Protein AF-A0A6V8ER79-F1 (afdb_monomer)

Secondary structure (DSSP, 8-state):
-----PPP-EE-TTT--EE-TT-SSSS-S-HHHHHHHHHHHHHHHHHHHHHHHHHHHHHHHHHHHHT--

Foldseek 3Di:
DDDPPPDDWAAAPPPGHTHHPPDPPSHDPDPVSVVVVVVVVVVVVVVVVVVVVVVVVVVVVVVVVVVVD

pLDDT: mean 88.54, std 10.38, range [54.59, 97.56]

Sequence (69 aa):
RQRTAMTPHRHCTVCWAPIPLDRDPPICRDEGCSVTHSKREASRKRFTVMLYLFPAIALVLAVLSAMQA

Radius of gyration: 21.6 Å; Cα contacts (8 Å, |Δi|>4): 42; chains: 1; bounding box: 38×17×72 Å

Nearest PDB structures (foldseek):
  3v43-assembly1_A  TM=4.962E-01  e=6.564E+00  Homo sapiens
  8apo-assembly1_Az  TM=4.463E-01  e=6.114E+00  Polytomella magna
  4qf3-assembly3_B  TM=3.473E-01  e=9.364E+00  Homo sapiens

Structure (mmCIF, N/CA/C/O backbone):
data_AF-A0A6V8ER79-F1
#
_entry.id   AF-A0A6V8ER79-F1
#
loop_
_atom_site.group_PDB
_atom_site.id
_atom_site.type_symbol
_atom_site.label_atom_id
_atom_site.label_alt_id
_atom_site.label_comp_id
_atom_site.label_asym_id
_atom_site.label_entity_id
_atom_site.label_seq_id
_atom_site.pdbx_PDB_ins_code
_atom_site.Cartn_x
_atom_site.Cartn_y
_atom_site.Cartn_z
_atom_site.occupancy
_atom_site.B_iso_or_equiv
_atom_site.auth_seq_id
_atom_site.auth_comp_id
_atom_site.auth_asym_id
_atom_site.auth_atom_id
_atom_site.pdbx_PDB_model_num
ATOM 1 N N . ARG A 1 1 ? -15.854 3.562 -39.854 1.00 54.59 1 ARG A N 1
ATOM 2 C CA . ARG A 1 1 ? -15.372 3.815 -38.471 1.00 54.59 1 ARG A CA 1
ATOM 3 C C . ARG A 1 1 ? -14.344 2.728 -38.127 1.00 54.59 1 ARG A C 1
ATOM 5 O O . ARG A 1 1 ? -14.738 1.659 -37.680 1.00 54.59 1 ARG A O 1
ATOM 12 N N . GLN A 1 2 ? -13.063 2.928 -38.453 1.00 55.44 2 GLN A N 1
ATOM 13 C CA . GLN A 1 2 ? -12.002 1.965 -38.120 1.00 55.44 2 GLN A CA 1
ATOM 14 C C . GLN A 1 2 ? -11.814 1.955 -36.602 1.00 55.44 2 GLN A C 1
ATOM 16 O O . GLN A 1 2 ? -11.516 2.986 -36.007 1.00 55.44 2 GLN A O 1
ATOM 21 N N . ARG A 1 3 ? -12.051 0.805 -35.969 1.00 57.38 3 ARG A N 1
ATOM 22 C CA . ARG A 1 3 ? -11.645 0.577 -34.584 1.00 57.38 3 ARG A CA 1
ATOM 23 C C . ARG A 1 3 ? -10.157 0.258 -34.642 1.00 57.38 3 ARG A C 1
ATOM 25 O O . ARG A 1 3 ? -9.795 -0.840 -35.051 1.00 57.38 3 ARG A O 1
ATOM 32 N N . THR A 1 4 ? -9.298 1.214 -34.310 1.00 64.75 4 THR A N 1
ATOM 33 C CA . THR A 1 4 ? -7.900 0.920 -33.987 1.00 64.75 4 THR A CA 1
ATOM 34 C C . THR A 1 4 ? -7.919 -0.085 -32.842 1.00 64.75 4 THR A C 1
ATOM 36 O O . THR A 1 4 ? -8.360 0.233 -31.739 1.00 64.75 4 THR A O 1
ATOM 39 N N . ALA A 1 5 ? -7.536 -1.330 -33.123 1.00 62.75 5 ALA A N 1
ATOM 40 C CA . ALA A 1 5 ? -7.388 -2.356 -32.105 1.00 62.75 5 ALA A CA 1
ATOM 41 C C . ALA A 1 5 ? -6.188 -1.966 -31.234 1.00 62.75 5 ALA A C 1
ATOM 43 O O . ALA A 1 5 ? -5.045 -2.276 -31.555 1.00 62.75 5 ALA A O 1
ATOM 44 N N . MET A 1 6 ? -6.442 -1.193 -30.178 1.00 66.19 6 MET A N 1
ATOM 45 C CA . MET A 1 6 ? -5.434 -0.878 -29.175 1.00 66.19 6 MET A CA 1
ATOM 46 C C . MET A 1 6 ? -5.062 -2.181 -28.478 1.00 66.19 6 MET A C 1
ATOM 48 O O . MET A 1 6 ? -5.919 -2.835 -27.881 1.00 66.19 6 MET A O 1
ATOM 52 N N . THR A 1 7 ? -3.793 -2.569 -28.568 1.00 74.69 7 THR A N 1
ATOM 53 C CA . THR A 1 7 ? -3.282 -3.685 -27.781 1.00 74.69 7 THR A CA 1
ATOM 54 C C . THR A 1 7 ? -3.406 -3.313 -26.302 1.00 74.69 7 THR A C 1
ATOM 56 O O . THR A 1 7 ? -2.962 -2.231 -25.891 1.00 74.69 7 THR A O 1
ATOM 59 N N . PRO A 1 8 ? -4.073 -4.146 -25.491 1.00 81.31 8 PRO A N 1
ATOM 60 C CA . PRO A 1 8 ? -4.281 -3.821 -24.094 1.00 81.31 8 PRO A CA 1
ATOM 61 C C . PRO A 1 8 ? -2.914 -3.791 -23.386 1.00 81.31 8 PRO A C 1
ATOM 63 O O . PRO A 1 8 ? -2.072 -4.667 -23.572 1.00 81.31 8 PRO A O 1
ATOM 66 N N . HIS A 1 9 ? -2.670 -2.727 -22.626 1.00 88.31 9 HIS A N 1
ATOM 67 C CA . HIS A 1 9 ? -1.422 -2.463 -21.911 1.00 88.31 9 HIS A CA 1
ATOM 68 C C . HIS A 1 9 ? -1.749 -1.929 -20.518 1.00 88.31 9 HIS A C 1
ATOM 70 O O . HIS A 1 9 ? -2.816 -1.356 -20.286 1.00 88.31 9 HIS A O 1
ATOM 76 N N . ARG A 1 10 ? -0.834 -2.125 -19.571 1.00 87.12 10 ARG A N 1
ATOM 77 C CA . ARG A 1 10 ? -0.902 -1.487 -18.252 1.00 87.12 10 ARG A CA 1
ATOM 78 C C . ARG A 1 10 ? 0.049 -0.295 -18.230 1.00 87.12 10 ARG A C 1
ATOM 80 O O . ARG A 1 10 ? 0.937 -0.188 -19.069 1.00 87.12 10 ARG A O 1
ATOM 87 N N . HIS A 1 11 ? -0.132 0.602 -17.271 1.00 91.88 11 HIS A N 1
ATOM 88 C CA . HIS A 1 11 ? 0.789 1.711 -17.027 1.00 91.88 11 HIS A CA 1
ATOM 89 C C . HIS A 1 11 ? 1.478 1.500 -15.679 1.00 91.88 11 HIS A C 1
ATOM 91 O O . HIS A 1 11 ? 0.863 1.000 -14.736 1.00 91.88 11 HIS A O 1
ATOM 97 N N . CYS A 1 12 ? 2.753 1.872 -15.581 1.00 92.38 12 CYS A N 1
ATOM 98 C CA . CYS A 1 12 ? 3.478 1.874 -14.316 1.00 92.38 12 CYS A CA 1
ATOM 99 C C . CYS A 1 12 ? 2.774 2.795 -13.310 1.00 92.38 12 CYS A C 1
ATOM 101 O O . CYS A 1 12 ? 2.532 3.964 -13.596 1.00 92.38 12 CYS A O 1
ATOM 103 N N . THR A 1 13 ? 2.514 2.306 -12.101 1.00 90.62 13 THR A N 1
ATOM 104 C CA . THR A 1 13 ? 1.833 3.081 -11.043 1.00 90.62 13 THR A CA 1
ATOM 105 C C . THR A 1 13 ? 2.650 4.256 -10.483 1.00 90.62 13 THR A C 1
ATOM 107 O O . THR A 1 13 ? 2.127 5.065 -9.711 1.00 90.62 13 THR A O 1
ATOM 110 N N . VAL A 1 14 ? 3.937 4.353 -10.836 1.00 92.94 14 VAL A N 1
ATOM 111 C CA . VAL A 1 14 ? 4.842 5.422 -10.388 1.00 92.94 14 VAL A CA 1
ATOM 112 C C . VAL A 1 14 ? 5.062 6.463 -11.484 1.00 92.94 14 VAL A C 1
ATOM 114 O O . VAL A 1 14 ? 4.799 7.640 -11.254 1.00 92.94 14 VAL A O 1
ATOM 117 N N . CYS A 1 15 ? 5.526 6.041 -12.663 1.00 93.44 15 CYS A N 1
ATOM 118 C CA . CYS A 1 15 ? 5.927 6.938 -13.754 1.00 93.44 15 CYS A CA 1
ATOM 119 C C . CYS A 1 15 ? 4.993 6.918 -14.971 1.00 93.44 15 CYS A C 1
ATOM 121 O O . CYS A 1 15 ? 5.253 7.628 -15.934 1.00 93.44 15 CYS A O 1
ATOM 123 N N . TRP A 1 16 ? 3.935 6.100 -14.952 1.00 90.81 16 TRP A N 1
ATOM 124 C CA . TRP A 1 16 ? 2.955 5.975 -16.038 1.00 90.81 16 TRP A CA 1
ATOM 125 C C . TRP A 1 16 ? 3.515 5.478 -17.377 1.00 90.81 16 TRP A C 1
ATOM 127 O O . TRP A 1 16 ? 2.836 5.559 -18.392 1.00 90.81 16 TRP A O 1
ATOM 137 N N . ALA A 1 17 ? 4.719 4.904 -17.398 1.00 90.62 17 ALA A N 1
ATOM 138 C CA . ALA A 1 17 ? 5.255 4.268 -18.598 1.00 90.62 17 ALA A CA 1
ATOM 139 C C . ALA A 1 17 ? 4.409 3.041 -19.013 1.00 90.62 17 ALA A C 1
ATOM 141 O O . ALA A 1 17 ? 3.977 2.292 -18.126 1.00 90.62 17 ALA A O 1
ATOM 142 N N . PRO A 1 18 ? 4.209 2.787 -20.322 1.00 89.69 18 PRO A N 1
ATOM 143 C CA . PRO A 1 18 ? 3.532 1.584 -20.802 1.00 89.69 18 PRO A CA 1
ATOM 144 C C . PRO A 1 18 ? 4.281 0.313 -20.375 1.00 89.69 18 PRO A C 1
ATOM 146 O O . PRO A 1 18 ? 5.497 0.206 -20.536 1.00 89.69 18 PRO A O 1
ATOM 149 N N . ILE A 1 19 ? 3.558 -0.663 -19.832 1.00 90.50 19 ILE A N 1
ATOM 150 C CA . ILE A 1 19 ? 4.059 -1.971 -19.400 1.00 90.50 19 ILE A CA 1
ATOM 151 C C . ILE A 1 19 ? 3.143 -3.090 -19.932 1.00 90.50 19 ILE A C 1
ATOM 153 O O . ILE A 1 19 ? 1.943 -2.871 -20.130 1.00 90.50 19 ILE A O 1
ATOM 157 N N . PRO A 1 20 ? 3.678 -4.303 -20.167 1.00 87.50 20 PRO A N 1
ATOM 158 C CA . PRO A 1 20 ? 2.854 -5.443 -20.559 1.00 87.50 20 PRO A CA 1
ATOM 159 C C . PRO A 1 20 ? 1.851 -5.803 -19.452 1.00 87.50 20 PRO A C 1
ATOM 161 O O . PRO A 1 20 ? 2.106 -5.569 -18.269 1.00 87.50 20 PRO A O 1
ATOM 164 N N . LEU A 1 21 ? 0.704 -6.365 -19.837 1.00 87.12 21 LEU A N 1
ATOM 165 C CA . LEU A 1 21 ? -0.386 -6.722 -18.915 1.00 87.12 21 LEU A C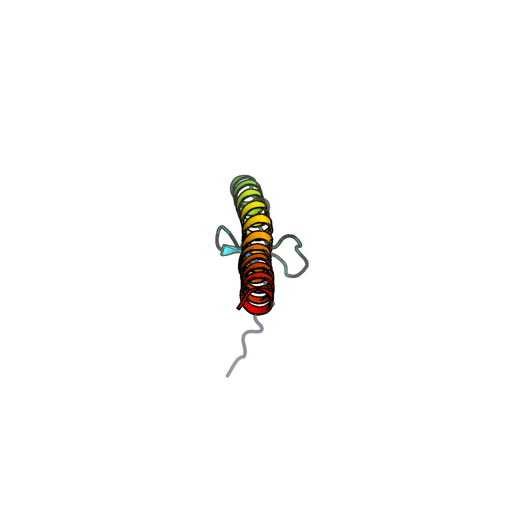A 1
ATOM 166 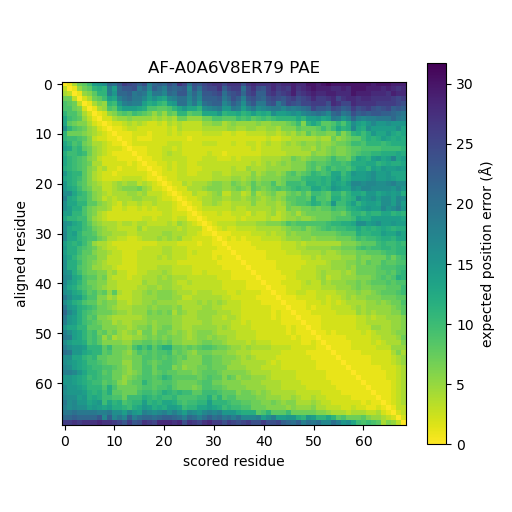C C . LEU A 1 21 ? 0.021 -7.745 -17.857 1.00 87.12 21 LEU A C 1
ATOM 168 O O . LEU A 1 21 ? -0.416 -7.633 -16.714 1.00 87.12 21 LEU A O 1
ATOM 172 N N . ASP A 1 22 ? 0.868 -8.698 -18.237 1.00 85.75 22 ASP A N 1
ATOM 173 C CA . ASP A 1 22 ? 1.278 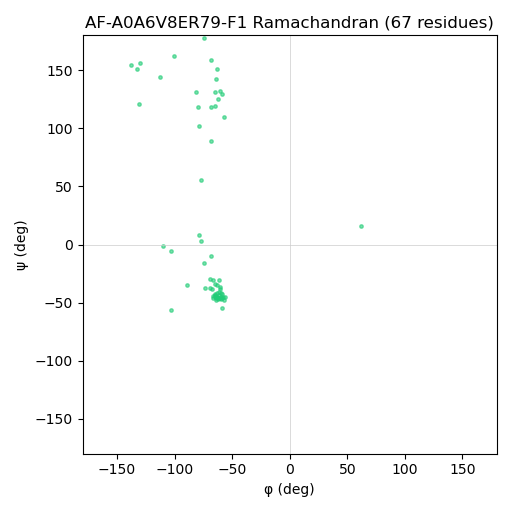-9.826 -17.392 1.00 85.75 22 ASP A CA 1
ATOM 174 C C . ASP A 1 22 ? 2.311 -9.434 -16.333 1.00 85.75 22 ASP A C 1
ATOM 176 O O . ASP A 1 22 ? 2.832 -10.272 -15.601 1.00 85.75 22 ASP A O 1
ATOM 180 N N . ARG A 1 23 ? 2.653 -8.146 -16.260 1.00 82.44 23 ARG A N 1
ATOM 181 C CA . ARG A 1 23 ? 3.652 -7.658 -15.329 1.00 82.44 23 ARG A CA 1
ATOM 182 C C . ARG A 1 23 ? 3.072 -7.492 -13.929 1.00 82.44 23 ARG A C 1
ATOM 184 O O . ARG A 1 23 ? 2.195 -6.653 -13.712 1.00 82.44 23 ARG A O 1
ATOM 191 N N . ASP A 1 24 ? 3.643 -8.241 -12.995 1.00 83.69 24 ASP A N 1
ATOM 192 C CA . ASP A 1 24 ? 3.386 -8.151 -11.562 1.00 83.69 24 ASP A CA 1
ATOM 193 C C . ASP A 1 24 ? 4.732 -8.080 -10.819 1.00 83.69 24 ASP A C 1
ATOM 195 O O . ASP A 1 24 ? 5.565 -8.971 -11.017 1.00 83.69 24 ASP A O 1
ATOM 199 N N . PRO A 1 25 ? 5.027 -7.022 -10.035 1.00 85.31 25 PRO A N 1
ATOM 200 C CA . PRO A 1 25 ? 4.215 -5.835 -9.709 1.00 85.31 25 PRO A CA 1
ATOM 201 C C . PRO A 1 25 ? 3.971 -4.866 -10.890 1.00 85.31 25 PRO A C 1
ATOM 203 O O . PRO A 1 25 ? 4.763 -4.843 -11.838 1.00 85.31 25 PRO A O 1
ATOM 206 N N . PRO A 1 26 ? 2.925 -4.005 -10.842 1.00 87.50 26 PRO A N 1
ATOM 207 C CA . PRO A 1 26 ? 2.551 -3.069 -11.915 1.00 87.50 26 PRO A CA 1
ATOM 208 C C . PRO A 1 26 ? 3.473 -1.830 -11.968 1.00 87.50 26 PRO A C 1
ATOM 210 O O . PRO A 1 26 ? 3.036 -0.676 -11.883 1.00 87.50 26 PRO A O 1
ATOM 213 N N . ILE A 1 27 ? 4.778 -2.068 -12.087 1.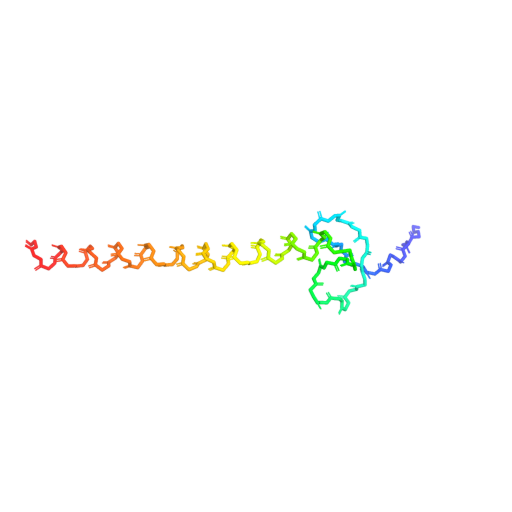00 93.12 27 ILE A N 1
ATOM 214 C CA . ILE A 1 27 ? 5.841 -1.061 -12.179 1.00 93.12 27 ILE A CA 1
ATOM 215 C C . ILE A 1 27 ? 6.762 -1.349 -13.365 1.00 93.12 27 ILE A C 1
ATOM 217 O O . ILE A 1 27 ? 6.863 -2.482 -13.826 1.00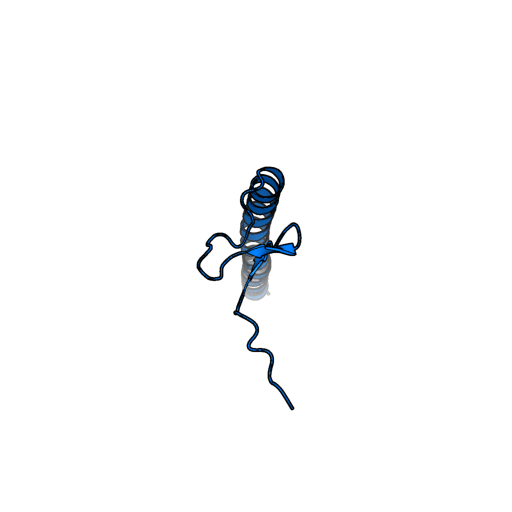 93.12 27 ILE A O 1
ATOM 221 N N . CYS A 1 28 ? 7.444 -0.329 -13.888 1.00 91.06 28 CYS A N 1
ATOM 222 C CA . CYS A 1 28 ? 8.453 -0.503 -14.938 1.00 91.06 28 CYS A CA 1
ATOM 223 C C . CYS A 1 28 ? 9.768 -1.109 -14.383 1.00 91.06 28 CYS A C 1
ATOM 225 O O . CYS A 1 28 ? 9.859 -1.430 -13.204 1.00 91.06 28 CYS A O 1
ATOM 227 N N . ARG A 1 29 ? 10.781 -1.366 -15.238 1.00 86.75 29 ARG A N 1
ATOM 228 C CA . ARG A 1 29 ? 12.088 -1.964 -14.831 1.00 86.75 29 ARG A CA 1
ATOM 229 C C . ARG A 1 29 ? 13.038 -0.943 -14.183 1.00 86.75 29 ARG A C 1
ATOM 231 O O . ARG A 1 29 ? 14.200 -1.249 -13.976 1.00 86.75 29 ARG A O 1
ATOM 238 N N . ASP A 1 30 ? 12.550 0.262 -13.919 1.00 91.94 30 ASP A N 1
ATOM 239 C CA . ASP A 1 30 ? 13.342 1.343 -13.352 1.00 91.94 30 ASP A CA 1
ATOM 240 C C . ASP A 1 30 ? 13.464 1.191 -11.829 1.00 91.94 30 ASP A C 1
ATOM 242 O O . ASP A 1 30 ? 12.459 1.012 -11.131 1.00 91.94 30 ASP A O 1
ATOM 246 N N . GLU A 1 31 ? 14.688 1.292 -11.313 1.00 90.69 31 GLU A N 1
ATOM 247 C CA . GLU A 1 31 ? 14.965 1.145 -9.880 1.00 90.69 31 GLU A CA 1
ATOM 248 C C . GLU A 1 31 ? 14.351 2.268 -9.031 1.00 90.69 31 GLU A C 1
ATOM 250 O O . GLU A 1 31 ? 13.920 2.051 -7.898 1.00 90.69 31 GLU A O 1
ATOM 255 N N . GLY A 1 32 ? 14.204 3.479 -9.571 1.00 92.50 32 GLY A N 1
ATOM 256 C CA . GLY A 1 32 ? 13.490 4.554 -8.881 1.00 92.50 32 GLY A CA 1
ATOM 257 C C . GLY A 1 32 ? 12.012 4.210 -8.660 1.00 92.50 32 GLY A C 1
ATOM 258 O O . GLY A 1 32 ? 11.431 4.528 -7.611 1.00 92.50 32 GLY A O 1
ATOM 259 N N . CYS A 1 33 ? 11.403 3.499 -9.613 1.00 92.62 33 CYS A N 1
ATOM 260 C CA . CYS A 1 33 ? 10.024 3.030 -9.503 1.00 92.62 33 CYS A CA 1
ATOM 261 C C . CYS A 1 33 ? 9.882 1.856 -8.524 1.00 92.62 33 CYS A C 1
ATOM 263 O O . CYS A 1 33 ? 8.909 1.837 -7.765 1.00 92.62 33 CYS A O 1
ATOM 265 N N . SER A 1 34 ? 10.846 0.928 -8.481 1.00 91.69 34 SER A N 1
ATOM 266 C CA . SER A 1 34 ? 10.848 -0.205 -7.538 1.00 91.69 34 SER A CA 1
ATOM 267 C C . SER A 1 34 ? 10.922 0.275 -6.082 1.00 91.69 34 SER A C 1
ATOM 269 O O . SER A 1 34 ? 10.087 -0.101 -5.251 1.00 91.69 34 SER A O 1
ATOM 271 N N . VAL A 1 35 ? 11.834 1.207 -5.787 1.00 93.56 35 VAL A N 1
ATOM 272 C CA . VAL A 1 35 ? 12.007 1.799 -4.452 1.00 93.56 35 VAL A CA 1
ATOM 273 C C . VAL A 1 35 ? 10.763 2.579 -4.024 1.00 93.56 35 VAL A C 1
ATOM 275 O O . VAL A 1 35 ? 10.291 2.441 -2.891 1.00 93.56 35 VAL A O 1
ATOM 278 N N . THR A 1 36 ? 10.201 3.392 -4.922 1.00 92.75 36 THR A N 1
ATOM 279 C CA . THR A 1 36 ? 8.997 4.184 -4.624 1.00 92.75 36 THR A CA 1
ATOM 280 C C . THR A 1 36 ? 7.789 3.291 -4.360 1.00 92.75 36 THR A C 1
ATOM 282 O O . THR A 1 36 ? 7.028 3.542 -3.422 1.00 92.75 36 THR A O 1
ATOM 285 N N . HIS A 1 37 ? 7.615 2.238 -5.159 1.00 93.00 37 HIS A N 1
ATOM 286 C CA . HIS A 1 37 ? 6.526 1.286 -4.986 1.00 93.00 37 HIS A CA 1
ATOM 287 C C . HIS A 1 37 ? 6.638 0.538 -3.659 1.00 93.00 37 HIS A C 1
ATOM 289 O O . HIS A 1 37 ? 5.679 0.541 -2.894 1.00 93.00 37 HIS A O 1
ATOM 295 N N . SER A 1 38 ? 7.821 0.011 -3.327 1.00 91.75 38 SER A N 1
ATOM 296 C CA . SER A 1 38 ? 8.073 -0.684 -2.057 1.00 91.75 38 SER A CA 1
ATOM 297 C C . SER A 1 38 ? 7.747 0.189 -0.835 1.00 91.75 38 SER A C 1
ATOM 299 O O . SER A 1 38 ? 7.023 -0.231 0.073 1.00 91.75 38 SER A O 1
ATOM 301 N N . LYS A 1 39 ? 8.172 1.463 -0.835 1.00 93.06 39 LYS A N 1
ATOM 302 C CA . LYS A 1 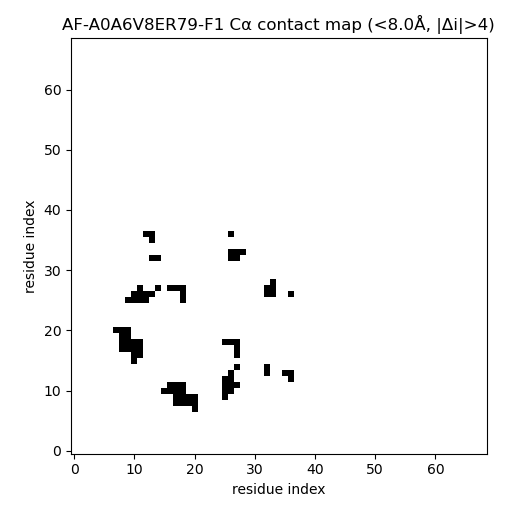39 ? 7.834 2.416 0.240 1.00 93.06 39 LYS A CA 1
ATOM 303 C C . LYS A 1 39 ? 6.324 2.653 0.355 1.00 93.06 39 LYS A C 1
ATOM 305 O O . LYS A 1 39 ? 5.784 2.680 1.463 1.00 93.06 39 LYS A O 1
ATOM 310 N N . ARG A 1 40 ? 5.634 2.823 -0.779 1.00 92.31 40 ARG A N 1
ATOM 311 C CA . ARG A 1 40 ? 4.176 3.034 -0.821 1.00 92.31 40 ARG A CA 1
ATOM 312 C C . ARG A 1 40 ? 3.403 1.793 -0.381 1.00 92.31 40 ARG A C 1
ATOM 314 O O . ARG A 1 40 ? 2.402 1.929 0.316 1.00 92.31 40 ARG A O 1
ATOM 321 N N . GLU A 1 41 ? 3.860 0.604 -0.748 1.00 92.12 41 GLU A N 1
ATOM 322 C CA . GLU A 1 41 ? 3.254 -0.669 -0.362 1.00 92.12 41 GLU A CA 1
ATOM 323 C C . GLU A 1 41 ? 3.385 -0.914 1.147 1.00 92.12 41 GLU A C 1
ATOM 325 O O . GLU A 1 41 ? 2.392 -1.192 1.822 1.00 92.12 41 GLU A O 1
ATOM 330 N N . ALA A 1 42 ? 4.577 -0.686 1.709 1.00 91.88 42 ALA A N 1
ATOM 331 C CA . ALA A 1 42 ? 4.803 -0.760 3.150 1.00 91.88 42 ALA A CA 1
ATOM 332 C C . ALA A 1 42 ? 3.924 0.240 3.922 1.00 91.88 42 ALA A C 1
ATOM 334 O O . ALA A 1 42 ? 3.340 -0.105 4.952 1.00 91.88 42 ALA A O 1
ATOM 335 N N . SER A 1 43 ? 3.794 1.470 3.412 1.00 92.81 43 SER A N 1
ATOM 336 C CA . SER A 1 43 ? 2.908 2.487 3.987 1.00 92.81 43 SER A CA 1
ATOM 337 C C . SER A 1 43 ? 1.438 2.072 3.916 1.00 92.81 43 SER A C 1
ATOM 339 O O . SER A 1 43 ? 0.754 2.142 4.935 1.00 92.81 43 SER A O 1
ATOM 341 N N . ARG A 1 44 ? 0.961 1.555 2.773 1.00 93.38 44 ARG A N 1
ATOM 342 C CA . ARG A 1 44 ? -0.413 1.044 2.637 1.00 93.38 44 ARG A CA 1
ATOM 343 C C . ARG A 1 44 ? -0.689 -0.080 3.617 1.00 93.38 44 ARG A C 1
ATOM 345 O O . ARG A 1 44 ? -1.698 -0.013 4.298 1.00 93.38 44 ARG A O 1
ATOM 352 N N . LYS A 1 45 ? 0.211 -1.058 3.760 1.00 92.94 45 LYS A N 1
ATOM 353 C CA . LYS A 1 45 ? 0.024 -2.162 4.715 1.00 92.94 45 LYS A CA 1
ATOM 354 C C . LYS A 1 45 ? -0.147 -1.642 6.143 1.00 92.94 45 LYS A C 1
ATOM 356 O O . LYS A 1 45 ? -1.066 -2.059 6.841 1.00 92.94 45 LYS A O 1
ATOM 361 N N . ARG A 1 46 ? 0.693 -0.690 6.561 1.00 92.75 46 ARG A N 1
ATOM 362 C CA . ARG A 1 46 ? 0.591 -0.052 7.885 1.00 92.75 46 ARG A CA 1
ATOM 363 C C . ARG A 1 46 ? -0.695 0.759 8.034 1.00 92.75 46 ARG A C 1
ATOM 365 O O . ARG A 1 46 ? -1.361 0.649 9.057 1.00 92.75 46 ARG A O 1
ATOM 372 N N . PHE A 1 47 ? -1.061 1.534 7.016 1.00 93.00 47 PHE A N 1
ATOM 373 C CA . PHE A 1 47 ? -2.268 2.355 7.025 1.00 93.00 47 PHE A CA 1
ATOM 374 C C . PHE A 1 47 ? -3.534 1.498 7.069 1.00 93.00 47 PHE A C 1
ATOM 376 O O . PHE A 1 47 ? -4.410 1.750 7.884 1.00 93.00 47 PHE A O 1
ATOM 383 N N . THR A 1 48 ? -3.596 0.434 6.267 1.00 94.06 48 THR A N 1
ATOM 384 C CA . THR A 1 48 ? -4.681 -0.548 6.291 1.00 94.06 48 THR A CA 1
ATOM 385 C C . THR A 1 48 ? -4.825 -1.162 7.678 1.00 94.06 48 THR A C 1
ATOM 387 O O . THR A 1 48 ? -5.928 -1.180 8.207 1.00 94.06 48 THR A O 1
ATOM 390 N N . VAL A 1 49 ? -3.731 -1.599 8.310 1.00 94.88 49 VAL A N 1
ATOM 391 C CA . VAL A 1 49 ? -3.785 -2.121 9.687 1.00 94.88 49 VAL A CA 1
ATOM 392 C C . VAL A 1 49 ? -4.316 -1.064 10.659 1.00 94.88 49 VAL A C 1
ATOM 394 O O . VAL A 1 49 ? -5.214 -1.359 11.440 1.00 94.88 49 VAL A O 1
ATOM 397 N N . MET A 1 50 ? -3.819 0.173 10.588 1.00 93.94 50 MET A N 1
ATOM 398 C CA . MET A 1 50 ? -4.255 1.267 11.462 1.00 93.94 50 MET A CA 1
ATOM 399 C C . MET A 1 50 ? -5.750 1.588 11.302 1.00 93.94 50 MET A C 1
ATOM 401 O O . MET A 1 50 ? -6.440 1.786 12.301 1.00 93.94 50 MET A O 1
ATOM 405 N N . LEU A 1 51 ? -6.256 1.585 10.062 1.00 95.38 51 LEU A N 1
ATOM 406 C CA . LEU A 1 51 ? -7.664 1.832 9.743 1.00 95.38 51 LEU A CA 1
ATOM 407 C C . LEU A 1 51 ? -8.611 0.801 10.355 1.00 95.38 51 LEU A C 1
ATOM 409 O O . LEU A 1 51 ? -9.744 1.153 10.652 1.00 95.38 51 LEU A O 1
ATOM 413 N N . TYR A 1 52 ? -8.172 -0.445 10.541 1.00 95.50 52 TYR A N 1
ATOM 414 C CA . TYR A 1 52 ? -8.972 -1.471 11.215 1.00 95.50 52 TYR A CA 1
ATOM 415 C C . TYR A 1 52 ? -8.743 -1.493 12.727 1.00 95.50 52 TYR A C 1
ATOM 417 O O . TYR A 1 52 ? -9.678 -1.723 13.491 1.00 95.50 52 TYR A O 1
ATOM 425 N N . LEU A 1 53 ? -7.516 -1.224 13.174 1.00 96.62 53 LEU A N 1
ATOM 426 C CA . LEU A 1 53 ? -7.158 -1.265 14.589 1.00 96.62 53 LEU A CA 1
ATOM 427 C C . LEU A 1 53 ? -7.859 -0.160 15.390 1.00 96.62 53 LEU A C 1
ATOM 429 O O . 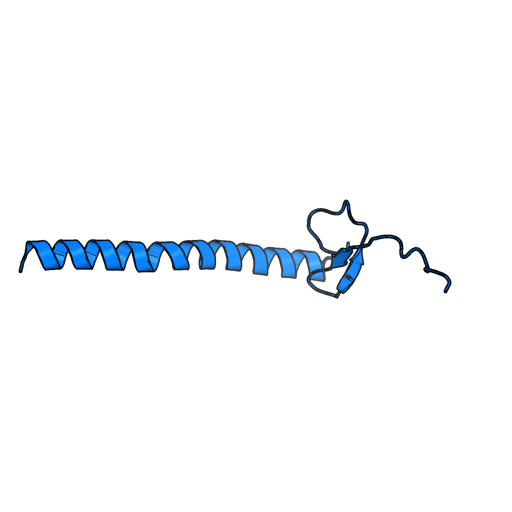LEU A 1 53 ? -8.398 -0.425 16.460 1.00 96.62 53 LEU A O 1
ATOM 433 N N . PHE A 1 54 ? -7.883 1.068 14.866 1.00 95.88 54 PHE A N 1
ATOM 434 C CA . PHE A 1 54 ? -8.503 2.207 15.544 1.00 95.88 54 PHE A CA 1
ATOM 435 C C . PHE A 1 54 ? -10.004 2.006 15.843 1.00 95.88 54 PHE A C 1
ATOM 437 O O . PHE A 1 54 ? -10.381 2.105 17.014 1.00 95.88 54 PHE A O 1
ATOM 444 N N . PRO A 1 55 ? -10.872 1.680 14.862 1.00 97.19 55 PRO A N 1
ATOM 445 C CA . PRO A 1 55 ? -12.286 1.447 15.144 1.00 97.19 55 PRO A CA 1
ATOM 446 C C . PRO A 1 55 ? -12.508 0.221 16.034 1.00 97.19 55 PRO A C 1
ATOM 448 O O . PRO A 1 55 ? -13.402 0.253 16.874 1.00 97.19 55 PRO A O 1
ATOM 451 N N . ALA A 1 56 ? -11.689 -0.831 15.920 1.00 97.25 56 ALA A N 1
ATOM 452 C CA . ALA A 1 56 ? -11.794 -1.992 16.802 1.00 97.25 56 ALA A CA 1
ATOM 453 C C . ALA A 1 56 ? -11.565 -1.613 18.276 1.00 97.25 56 ALA A C 1
ATOM 455 O O . ALA A 1 56 ? -12.360 -1.986 19.136 1.00 97.25 56 ALA A O 1
ATOM 456 N N . ILE A 1 57 ? -10.526 -0.821 18.566 1.00 97.00 57 ILE A N 1
ATOM 457 C CA . ILE A 1 57 ? -10.255 -0.330 19.926 1.00 97.00 57 ILE A CA 1
ATOM 458 C C . ILE A 1 57 ? -11.402 0.558 20.417 1.00 97.00 57 ILE A C 1
ATOM 460 O O . ILE A 1 57 ? -11.867 0.385 21.541 1.00 97.00 57 ILE A O 1
ATOM 464 N N . ALA A 1 58 ? -11.891 1.475 19.577 1.00 96.75 58 ALA A N 1
ATOM 465 C CA . ALA A 1 58 ? -13.003 2.352 19.933 1.00 96.75 58 ALA A CA 1
ATOM 466 C C . ALA A 1 58 ? -14.269 1.561 20.309 1.00 96.75 58 ALA A C 1
ATOM 468 O O . ALA A 1 58 ? -14.908 1.874 21.311 1.00 96.75 58 ALA A O 1
ATOM 469 N N . LEU A 1 59 ? -14.595 0.503 19.557 1.00 97.56 59 LEU A N 1
ATOM 470 C CA . LEU A 1 59 ? -15.725 -0.379 19.857 1.00 97.56 59 LEU A CA 1
ATOM 471 C C . LEU A 1 59 ? -15.544 -1.121 21.185 1.00 97.56 59 LEU A C 1
ATOM 473 O O . LEU A 1 59 ? -16.474 -1.165 21.986 1.00 97.56 59 LEU A O 1
ATOM 477 N N . VAL A 1 60 ? -14.354 -1.669 21.444 1.00 96.81 60 VAL A N 1
ATOM 478 C CA . VAL A 1 60 ? -14.060 -2.358 22.712 1.00 96.81 60 VAL A CA 1
ATOM 479 C C . VAL A 1 60 ? -14.218 -1.405 23.896 1.00 96.81 60 VAL A C 1
ATOM 481 O O . VAL A 1 60 ? -14.878 -1.750 24.874 1.00 96.81 60 VAL A O 1
ATOM 484 N N . LEU A 1 61 ? -13.669 -0.192 23.800 1.00 96.44 61 LEU A N 1
ATOM 485 C CA . LEU A 1 61 ? -13.801 0.821 24.848 1.00 96.44 61 LEU A CA 1
ATOM 486 C C . LEU A 1 61 ? -15.258 1.246 25.053 1.00 96.44 61 LEU A C 1
ATOM 488 O O . LEU A 1 61 ? -15.695 1.353 26.195 1.00 96.44 61 LEU A O 1
ATOM 492 N N . ALA A 1 62 ? -16.022 1.428 23.972 1.00 96.25 62 ALA A N 1
ATOM 493 C CA . ALA A 1 62 ? -17.439 1.767 24.050 1.00 96.25 62 ALA A CA 1
ATOM 494 C C . ALA A 1 62 ? -18.240 0.685 24.793 1.00 96.25 62 ALA A C 1
ATOM 496 O O . ALA A 1 62 ? -19.009 1.004 25.698 1.00 96.25 62 ALA A O 1
ATOM 497 N N . VAL A 1 63 ? -18.008 -0.596 24.485 1.00 96.50 63 VAL A N 1
ATOM 498 C CA . VAL A 1 63 ? -18.664 -1.718 25.177 1.00 96.50 63 VAL A CA 1
ATOM 499 C C . VAL A 1 63 ? -18.263 -1.769 26.652 1.00 96.50 63 VAL A C 1
ATOM 501 O O . VAL A 1 63 ? -19.130 -1.879 27.514 1.00 96.50 63 VAL A O 1
ATOM 504 N N . LEU A 1 64 ? -16.971 -1.633 26.964 1.00 95.50 64 LEU A N 1
ATOM 505 C CA . LEU A 1 64 ? -16.493 -1.597 28.351 1.00 95.50 64 LEU A CA 1
ATOM 506 C C . LEU A 1 64 ? -17.095 -0.430 29.144 1.00 95.50 64 LEU A C 1
ATOM 508 O O . LEU A 1 64 ? -17.411 -0.600 30.319 1.00 95.50 64 LEU A O 1
ATOM 512 N N . SER A 1 65 ? -17.262 0.739 28.520 1.00 95.12 65 SER A N 1
ATOM 513 C CA . SER A 1 65 ? -17.927 1.881 29.155 1.00 95.12 65 SER A CA 1
ATOM 514 C C . SER A 1 65 ? -19.425 1.648 29.348 1.00 95.12 65 SER A C 1
ATOM 516 O O . SER A 1 65 ? -19.955 1.997 30.394 1.00 95.12 65 SER A O 1
ATOM 518 N N . ALA A 1 66 ? -20.091 0.993 28.394 1.00 93.31 66 ALA A N 1
ATOM 519 C CA . ALA A 1 66 ? -21.516 0.689 28.477 1.00 93.31 66 ALA A CA 1
ATOM 520 C C . ALA A 1 66 ? -21.843 -0.361 29.549 1.00 93.31 66 ALA A C 1
ATOM 522 O O . ALA A 1 66 ? -22.922 -0.317 30.118 1.00 93.31 66 ALA A O 1
ATOM 523 N N . MET A 1 67 ? -20.926 -1.289 29.850 1.00 91.94 67 MET A N 1
ATOM 524 C CA . MET A 1 67 ? -21.108 -2.262 30.941 1.00 91.94 67 MET A CA 1
ATOM 525 C C . MET A 1 67 ? -20.929 -1.657 32.343 1.00 91.94 67 MET A C 1
ATOM 527 O O . MET A 1 67 ? -21.285 -2.300 33.326 1.00 91.94 67 MET A O 1
ATOM 531 N N . GLN A 1 68 ? -20.334 -0.466 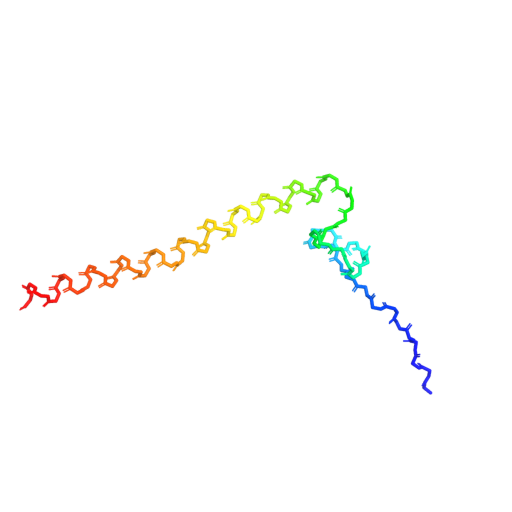32.445 1.00 81.94 68 GLN A N 1
ATOM 532 C CA . GLN A 1 68 ? -20.115 0.248 33.709 1.00 81.94 68 GLN A CA 1
ATOM 533 C C . GLN A 1 68 ? -21.115 1.398 33.929 1.00 81.94 68 GLN A C 1
ATOM 535 O O . GLN A 1 68 ? -21.072 2.028 34.985 1.00 81.94 68 GLN A O 1
ATOM 540 N N . ALA A 1 69 ? -21.965 1.683 32.938 1.00 63.19 69 ALA A N 1
ATOM 541 C CA . ALA A 1 69 ? -23.055 2.656 33.000 1.00 63.19 69 ALA A CA 1
ATOM 542 C C . ALA A 1 69 ? -24.360 1.974 33.434 1.00 63.19 69 ALA A C 1
ATOM 544 O O . ALA A 1 69 ? -25.144 2.640 34.145 1.00 63.19 69 ALA A O 1
#

Solvent-accessible surface area (backbone atoms only — not comparable 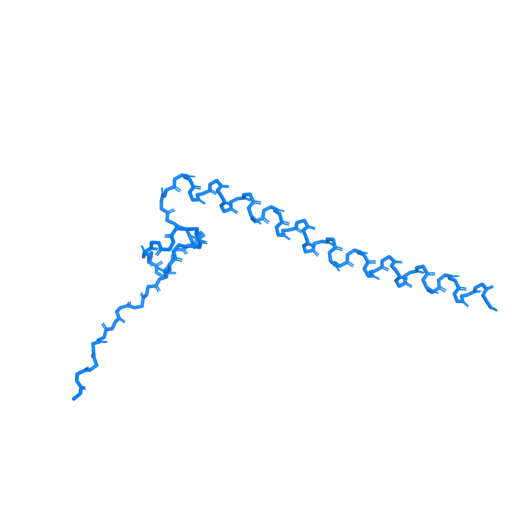to full-atom values): 4234 Å² total; per-residue (Å²): 134,86,77,78,80,72,78,85,64,37,54,12,79,76,81,58,49,83,37,66,67,90,48,82,68,60,53,61,97,47,66,71,43,50,54,52,48,53,55,51,50,56,47,47,57,52,50,55,50,48,66,53,50,53,58,52,51,52,52,52,51,51,51,59,52,58,76,74,106

Mean predicted aligned error: 7.59 Å